Protein AF-A0A833HHJ0-F1 (afdb_monomer_lite)

pLDDT: mean 84.19, std 15.59, range [37.97, 97.56]

Foldseek 3Di:
DPPPQDKDFPVVDDPVFFAAFQFKAFQQQRDTDGNPDQADQFFFRPDDDDDRDGGPRHGPGPDPPDPRMGTIGGGHDDDPDPPPDD

Sequence (86 aa):
MLHTVASAPVSSLPPERRGRPVGLFCRGCQSVYPLLSRRHAGKPEHGRDHVASPCSYEGRAFAPGAGWWEPAVEVLPAAPAPAVAG

Secondary structure (DSSP, 8-state):
------EEEGGGS-GGGEEEEEEEEETTTTEEEETT--B----B--SSSSTTPBPTTTT-B--TT-TTEEEEEEEPPPPPPPP---

Structure (mmCIF, N/CA/C/O backbone):
data_AF-A0A833HHJ0-F1
#
_entry.id   AF-A0A833HHJ0-F1
#
loop_
_atom_site.group_PDB
_atom_site.id
_atom_site.type_symbol
_atom_site.label_atom_id
_atom_site.label_alt_id
_atom_site.label_comp_id
_atom_site.label_asym_id
_atom_site.label_entity_id
_atom_site.label_seq_id
_atom_site.pdbx_PDB_ins_code
_atom_site.Cartn_x
_atom_site.Cartn_y
_atom_site.Cartn_z
_atom_site.occupancy
_atom_site.B_iso_or_equiv
_atom_site.auth_seq_id
_atom_site.auth_comp_id
_atom_site.auth_asym_id
_atom_site.auth_atom_id
_atom_site.pdbx_PDB_model_num
ATOM 1 N N . MET A 1 1 ? -6.477 22.815 2.936 1.00 37.97 1 MET A N 1
ATOM 2 C CA . MET A 1 1 ? -5.484 22.077 3.744 1.00 37.97 1 MET A CA 1
ATOM 3 C C . MET A 1 1 ? -5.905 20.617 3.739 1.00 37.97 1 MET A C 1
ATOM 5 O O . MET A 1 1 ? -6.957 20.306 4.278 1.00 37.97 1 MET A O 1
ATOM 9 N N . LEU A 1 2 ? -5.190 19.750 3.019 1.00 45.12 2 LEU A N 1
ATOM 10 C CA . LEU A 1 2 ? -5.447 18.308 3.061 1.00 45.12 2 LEU A CA 1
ATOM 11 C C . LEU A 1 2 ? -4.981 17.820 4.434 1.00 45.12 2 LEU A C 1
ATOM 13 O O . LEU A 1 2 ? -3.794 17.909 4.730 1.00 45.12 2 LEU A O 1
ATOM 17 N N . HIS A 1 3 ? -5.901 17.363 5.284 1.00 47.00 3 HIS A N 1
ATOM 18 C CA . HIS A 1 3 ? -5.522 16.592 6.463 1.00 47.00 3 HIS A CA 1
ATOM 19 C C . HIS A 1 3 ? -4.792 15.346 5.958 1.00 47.00 3 HIS A C 1
ATOM 21 O O . HIS A 1 3 ? -5.415 14.451 5.385 1.00 47.00 3 HIS A O 1
ATOM 27 N N . THR A 1 4 ? -3.467 15.318 6.090 1.00 59.75 4 THR A N 1
ATOM 28 C CA . THR A 1 4 ? -2.676 14.125 5.800 1.00 59.75 4 THR A CA 1
ATOM 29 C C . THR A 1 4 ? -3.068 13.082 6.836 1.00 59.75 4 THR A C 1
ATOM 31 O O . THR A 1 4 ? -2.618 13.129 7.978 1.00 59.75 4 THR A O 1
ATOM 34 N N . VAL A 1 5 ? -3.982 12.188 6.466 1.00 71.31 5 VAL A N 1
ATOM 35 C CA . VAL A 1 5 ? -4.364 11.045 7.294 1.00 71.31 5 VAL A CA 1
ATOM 36 C C . VAL A 1 5 ? -3.095 10.242 7.569 1.00 71.31 5 VAL A C 1
ATOM 38 O O . VAL A 1 5 ? -2.395 9.853 6.631 1.00 71.31 5 VAL A O 1
ATOM 41 N N . ALA A 1 6 ? -2.770 10.030 8.845 1.00 89.69 6 ALA A N 1
ATOM 42 C CA . ALA A 1 6 ? -1.631 9.205 9.218 1.00 89.69 6 ALA A CA 1
ATOM 43 C C . ALA A 1 6 ? -1.831 7.790 8.656 1.00 89.69 6 ALA A C 1
ATOM 45 O O . ALA A 1 6 ? -2.894 7.192 8.830 1.00 89.69 6 ALA A O 1
ATOM 46 N N . SER A 1 7 ? -0.816 7.258 7.974 1.00 93.38 7 SER A N 1
ATOM 47 C CA . SER A 1 7 ? -0.869 5.940 7.339 1.00 93.38 7 SER A CA 1
ATOM 48 C C . SER A 1 7 ? 0.301 5.071 7.771 1.00 93.38 7 SER A C 1
ATOM 50 O O . SER A 1 7 ? 1.420 5.575 7.873 1.00 93.38 7 SER A O 1
ATOM 52 N N . ALA A 1 8 ? 0.068 3.773 7.939 1.00 94.94 8 ALA A N 1
ATOM 53 C CA . ALA A 1 8 ? 1.113 2.804 8.261 1.00 94.94 8 ALA A CA 1
ATOM 54 C C . ALA A 1 8 ? 0.883 1.475 7.514 1.00 94.94 8 ALA A C 1
ATOM 56 O O . ALA A 1 8 ? -0.243 1.215 7.073 1.00 94.94 8 ALA A O 1
ATOM 57 N N . PRO A 1 9 ? 1.915 0.628 7.339 1.00 96.69 9 PRO A N 1
ATOM 58 C CA . PRO A 1 9 ? 1.719 -0.727 6.833 1.00 96.69 9 PRO A CA 1
ATOM 59 C C . PRO A 1 9 ? 0.809 -1.542 7.761 1.00 96.69 9 PRO A C 1
ATOM 61 O O . PRO A 1 9 ? 0.855 -1.402 8.983 1.00 96.69 9 PRO A O 1
ATOM 64 N N . VAL A 1 10 ? -0.011 -2.425 7.186 1.00 96.50 10 VAL A N 1
ATOM 65 C CA . VAL A 1 10 ? -0.922 -3.306 7.945 1.00 96.50 10 VAL A CA 1
ATOM 66 C C . VAL A 1 10 ? -0.188 -4.084 9.042 1.00 96.50 10 VAL A C 1
ATOM 68 O O . VAL A 1 10 ? -0.710 -4.229 10.149 1.00 96.50 10 VAL A O 1
ATOM 71 N N . SER A 1 11 ? 1.020 -4.565 8.753 1.00 96.12 11 SER A N 1
ATOM 72 C CA . SER A 1 11 ? 1.838 -5.344 9.686 1.00 96.12 11 SER A CA 1
ATOM 73 C C . SER A 1 11 ? 2.323 -4.561 10.908 1.00 96.12 11 SER A C 1
ATOM 75 O O . SER A 1 11 ? 2.604 -5.184 11.929 1.00 96.12 11 SER A O 1
ATOM 77 N N . SER A 1 12 ? 2.384 -3.224 10.854 1.00 95.38 12 SER A N 1
ATOM 78 C CA . SER A 1 12 ? 2.833 -2.406 11.991 1.00 95.38 12 SER A CA 1
ATOM 79 C C . SER A 1 12 ? 1.705 -1.972 12.926 1.00 95.38 12 SER A C 1
ATOM 81 O O . SER A 1 12 ? 1.963 -1.262 13.896 1.00 95.38 12 SER A O 1
ATOM 83 N N . LEU A 1 13 ? 0.452 -2.325 12.627 1.00 94.81 13 LEU A N 1
ATOM 84 C CA . LEU A 1 13 ? -0.711 -1.922 13.417 1.00 94.81 13 LEU A CA 1
ATOM 85 C C . LEU A 1 13 ? -1.457 -3.143 13.953 1.00 94.81 13 LEU A C 1
ATOM 87 O O . LEU A 1 13 ? -1.651 -4.112 13.209 1.00 94.81 13 LEU A O 1
ATOM 91 N N . PRO A 1 14 ? -1.954 -3.098 15.198 1.00 94.62 14 PRO A N 1
ATOM 92 C CA . PRO A 1 14 ? -2.898 -4.099 15.668 1.00 94.62 14 PRO A CA 1
ATOM 93 C C . PRO A 1 14 ? -4.249 -3.943 14.929 1.00 94.62 14 PRO A C 1
ATOM 95 O O . PRO A 1 14 ? -4.551 -2.839 14.460 1.00 94.62 14 PRO A O 1
ATOM 98 N N . PRO A 1 15 ? -5.042 -5.021 14.746 1.00 93.94 15 PRO A N 1
ATOM 99 C CA . PRO A 1 15 ? -6.231 -5.021 13.885 1.00 93.94 15 PRO A CA 1
ATOM 100 C C . PRO A 1 15 ? -7.245 -3.905 14.161 1.00 93.94 15 PRO A C 1
ATOM 102 O O . PRO A 1 15 ? -7.756 -3.301 13.223 1.00 93.94 15 PRO A O 1
ATOM 105 N N . GLU A 1 16 ? -7.482 -3.584 15.428 1.00 93.88 16 GLU A N 1
ATOM 106 C CA . GLU A 1 16 ? -8.415 -2.555 15.896 1.00 93.88 16 GLU A CA 1
ATOM 107 C C . GLU A 1 16 ? -7.993 -1.126 15.531 1.00 93.88 16 GLU A C 1
ATOM 109 O O . GLU A 1 16 ? -8.805 -0.205 15.575 1.00 93.88 16 GLU A O 1
ATOM 114 N N . ARG A 1 17 ? -6.729 -0.933 15.133 1.00 94.62 17 ARG A N 1
ATOM 115 C CA . ARG A 1 17 ? -6.194 0.363 14.694 1.00 94.62 17 ARG A CA 1
ATOM 116 C C . ARG A 1 17 ? -6.082 0.496 13.175 1.00 94.62 17 ARG A C 1
ATOM 118 O O . ARG A 1 17 ? -5.588 1.518 12.696 1.00 94.62 17 ARG A O 1
ATOM 125 N N . ARG A 1 18 ? -6.505 -0.517 12.413 1.00 95.62 18 ARG A N 1
ATOM 126 C CA . ARG A 1 18 ? -6.413 -0.537 10.947 1.00 95.62 18 ARG A CA 1
ATOM 127 C C . ARG A 1 18 ? -7.676 0.059 10.334 1.00 95.62 18 ARG A C 1
ATOM 129 O O . ARG A 1 18 ? -8.749 -0.531 10.412 1.00 95.62 18 ARG A O 1
ATOM 136 N N . GLY A 1 19 ? -7.537 1.221 9.708 1.00 94.31 19 GLY A N 1
ATOM 137 C CA . GLY A 1 19 ? -8.587 1.839 8.909 1.00 94.31 19 GLY A CA 1
ATOM 138 C C . GLY A 1 19 ? -8.634 1.290 7.483 1.00 94.31 19 GLY A C 1
ATOM 139 O O . GLY A 1 19 ? -8.138 0.203 7.174 1.00 94.31 19 GLY A O 1
ATOM 140 N N . ARG A 1 20 ? -9.224 2.073 6.577 1.00 95.00 20 ARG A N 1
ATOM 141 C CA . ARG A 1 20 ? -9.284 1.719 5.154 1.00 95.00 20 ARG A CA 1
ATOM 142 C C . ARG A 1 20 ? -7.890 1.742 4.504 1.00 95.00 20 ARG A C 1
ATOM 144 O O . ARG A 1 20 ? -7.033 2.522 4.929 1.00 95.00 20 ARG A O 1
ATOM 151 N N . PRO A 1 21 ? -7.662 0.958 3.436 1.00 94.88 21 PRO A N 1
ATOM 152 C CA . PRO A 1 21 ? -6.478 1.105 2.600 1.00 94.88 21 PRO A CA 1
ATOM 153 C C . PRO A 1 21 ? -6.413 2.504 1.984 1.00 94.88 21 PRO A C 1
ATOM 155 O O . PRO A 1 21 ? -7.378 2.975 1.383 1.00 94.88 21 PRO A O 1
ATOM 158 N N . VAL A 1 22 ? -5.263 3.154 2.120 1.00 95.12 22 VAL A N 1
ATOM 159 C CA . VAL A 1 22 ? -4.986 4.488 1.561 1.00 95.12 22 VAL A CA 1
ATOM 160 C C . VAL A 1 22 ? -3.795 4.480 0.603 1.00 95.12 22 VAL A C 1
ATOM 162 O O . VAL A 1 22 ? -3.600 5.435 -0.147 1.00 95.12 22 VAL A O 1
ATOM 165 N N . GLY A 1 23 ? -3.020 3.393 0.570 1.00 94.81 23 GLY A N 1
ATOM 166 C CA . GLY A 1 23 ? -1.873 3.279 -0.318 1.00 94.81 23 GLY A CA 1
ATOM 167 C C . GLY A 1 23 ? -1.215 1.907 -0.320 1.00 94.81 23 GLY A C 1
ATOM 168 O O . GLY A 1 23 ? -1.743 0.928 0.209 1.00 94.81 23 GLY A O 1
ATOM 169 N N . LEU A 1 24 ? -0.034 1.865 -0.924 1.00 96.25 24 LEU A N 1
ATOM 170 C CA . LEU A 1 24 ? 0.812 0.684 -1.064 1.00 96.25 24 LEU A CA 1
ATOM 171 C C . LEU A 1 24 ? 2.148 0.983 -0.382 1.00 96.25 24 LEU A C 1
ATOM 173 O O . LEU A 1 24 ? 2.839 1.926 -0.767 1.00 96.25 24 LEU A O 1
ATOM 177 N N . PHE A 1 25 ? 2.501 0.219 0.644 1.00 95.69 25 PHE A N 1
ATOM 178 C CA . PHE A 1 25 ? 3.756 0.365 1.373 1.00 95.69 25 PHE A CA 1
ATOM 179 C C . PHE A 1 25 ? 4.825 -0.558 0.783 1.00 95.69 25 PHE A C 1
ATOM 181 O O . PHE A 1 25 ? 4.634 -1.772 0.706 1.00 95.69 25 PHE A O 1
ATOM 188 N N . CYS A 1 26 ? 5.967 0.006 0.390 1.00 95.19 26 CYS A N 1
ATOM 189 C CA . CYS A 1 26 ? 7.140 -0.769 -0.008 1.00 95.19 26 CYS A CA 1
ATOM 190 C C . CYS A 1 26 ? 8.023 -1.072 1.202 1.00 95.19 26 CYS A C 1
ATOM 192 O O . CYS A 1 26 ? 8.447 -0.150 1.899 1.00 95.19 26 CYS A O 1
ATOM 194 N N . ARG A 1 27 ? 8.374 -2.347 1.400 1.00 93.75 27 ARG A N 1
ATOM 195 C CA . ARG A 1 27 ? 9.236 -2.785 2.510 1.00 93.75 27 ARG A CA 1
ATOM 196 C C . ARG A 1 27 ? 10.718 -2.452 2.316 1.00 93.75 27 ARG A C 1
ATOM 198 O O . ARG A 1 27 ? 11.441 -2.411 3.301 1.00 93.75 27 ARG A O 1
ATOM 205 N N . GLY A 1 28 ? 11.167 -2.223 1.077 1.00 90.62 28 GLY A N 1
ATOM 206 C CA . GLY A 1 28 ? 12.554 -1.838 0.776 1.00 90.62 28 GLY A CA 1
ATOM 207 C C . GLY A 1 28 ? 12.831 -0.390 1.164 1.00 90.62 28 GLY A C 1
ATOM 208 O O . GLY A 1 28 ? 13.510 -0.116 2.147 1.00 90.62 28 GLY A O 1
ATOM 209 N N . CYS A 1 29 ? 12.192 0.547 0.460 1.00 90.69 29 CYS A N 1
ATOM 210 C CA . CYS A 1 29 ? 12.398 1.979 0.683 1.00 90.69 29 CYS A CA 1
ATOM 211 C C . CYS A 1 29 ? 11.465 2.604 1.734 1.00 90.69 29 CYS A C 1
ATOM 213 O O . CYS A 1 29 ? 11.363 3.829 1.805 1.00 90.69 29 CYS A O 1
ATOM 215 N N . GLN A 1 30 ? 10.718 1.783 2.482 1.00 91.38 30 GLN A N 1
ATOM 216 C CA . GLN A 1 30 ? 9.816 2.189 3.573 1.00 91.38 30 GLN A CA 1
ATOM 217 C C . GLN A 1 30 ? 8.886 3.358 3.217 1.00 91.38 30 GLN A C 1
ATOM 219 O O . GLN A 1 30 ? 8.644 4.269 4.004 1.00 91.38 30 GLN A O 1
ATOM 224 N N . SER A 1 31 ? 8.383 3.354 1.985 1.00 91.38 31 SER A N 1
ATOM 225 C CA . SER A 1 31 ? 7.616 4.464 1.431 1.00 91.38 31 SER A CA 1
ATOM 226 C C . SER A 1 31 ? 6.218 4.038 1.029 1.00 91.38 31 SER A C 1
ATOM 228 O O . SER A 1 31 ? 6.017 2.938 0.514 1.00 91.38 31 SER A O 1
ATOM 230 N N . VAL A 1 32 ? 5.270 4.960 1.196 1.00 92.69 32 VAL A N 1
ATOM 231 C CA . VAL A 1 32 ? 3.891 4.802 0.732 1.00 92.69 32 VAL A CA 1
ATOM 232 C C . VAL A 1 32 ? 3.736 5.381 -0.675 1.00 92.69 32 VAL A C 1
ATOM 234 O O . VAL A 1 32 ? 4.251 6.462 -0.990 1.00 92.69 32 VAL A O 1
ATOM 237 N N . TYR A 1 33 ? 3.016 4.638 -1.508 1.00 93.00 33 TYR A N 1
ATOM 238 C CA . TYR A 1 33 ? 2.610 4.991 -2.863 1.00 93.00 33 TYR A CA 1
ATOM 239 C C . TYR A 1 33 ? 1.077 5.075 -2.944 1.00 93.00 33 TYR A C 1
ATOM 241 O O . TYR A 1 33 ? 0.396 4.413 -2.155 1.00 93.00 33 TYR A O 1
ATOM 249 N N . PRO A 1 34 ? 0.516 5.860 -3.883 1.00 93.31 34 PRO A N 1
ATOM 250 C CA . PRO A 1 34 ? -0.925 5.914 -4.113 1.00 93.31 34 PRO A CA 1
ATOM 251 C C . PRO A 1 34 ? -1.554 4.531 -4.315 1.00 93.31 34 PRO A C 1
ATOM 253 O O . PRO A 1 34 ? -0.967 3.656 -4.948 1.00 93.31 34 PRO A O 1
ATOM 256 N N . LEU A 1 35 ? -2.788 4.356 -3.839 1.00 92.31 35 LEU A N 1
ATOM 257 C CA . LEU A 1 35 ? -3.509 3.079 -3.905 1.00 92.31 35 LEU A CA 1
ATOM 258 C C . LEU A 1 35 ? -3.656 2.527 -5.336 1.00 92.31 35 LEU A C 1
ATOM 260 O O . LEU A 1 35 ? -3.680 1.318 -5.536 1.00 92.31 35 LEU A O 1
ATOM 264 N N . LEU A 1 36 ? -3.736 3.413 -6.333 1.00 92.25 36 LEU A N 1
ATOM 265 C CA . LEU A 1 36 ? -3.899 3.055 -7.747 1.00 92.25 36 LEU A CA 1
ATOM 266 C C . LEU A 1 36 ? -2.567 2.941 -8.508 1.00 92.25 36 LEU A C 1
ATOM 268 O O . LEU A 1 36 ? -2.563 2.781 -9.733 1.00 92.25 36 LEU A O 1
ATOM 272 N N . SER A 1 37 ? -1.427 3.039 -7.821 1.00 92.25 37 SER A N 1
ATOM 273 C CA . SER A 1 37 ? -0.123 2.851 -8.451 1.00 92.25 37 SER A CA 1
ATOM 274 C C . SER A 1 37 ? 0.018 1.420 -8.965 1.00 92.25 37 SER A C 1
ATOM 276 O O . SER A 1 37 ? -0.059 0.456 -8.213 1.00 92.25 37 SER A O 1
ATOM 278 N N . ARG A 1 38 ? 0.278 1.272 -10.267 1.00 93.12 38 ARG A N 1
ATOM 279 C CA . ARG A 1 38 ? 0.495 -0.048 -10.887 1.00 93.12 38 ARG A CA 1
ATOM 280 C C . ARG A 1 38 ? 1.910 -0.582 -10.672 1.00 93.12 38 ARG A C 1
ATOM 282 O O . ARG A 1 38 ? 2.114 -1.793 -10.669 1.00 93.12 38 ARG A O 1
ATOM 289 N N . ARG A 1 39 ? 2.892 0.313 -10.535 1.00 94.50 39 ARG A N 1
ATOM 290 C CA . ARG A 1 39 ? 4.322 -0.007 -10.438 1.00 94.50 39 ARG A CA 1
ATOM 291 C C . ARG A 1 39 ? 5.011 0.825 -9.366 1.00 94.50 39 ARG A C 1
ATOM 293 O O . ARG A 1 39 ? 4.601 1.953 -9.090 1.00 94.50 39 ARG A O 1
ATOM 300 N N . HIS A 1 40 ? 6.071 0.261 -8.804 1.00 93.75 40 HIS A N 1
ATOM 301 C CA . HIS A 1 40 ? 6.938 0.921 -7.844 1.00 93.75 40 HIS A CA 1
ATOM 302 C C . HIS A 1 40 ? 7.880 1.900 -8.556 1.00 93.75 40 HIS A C 1
ATOM 304 O O . HIS A 1 40 ? 8.670 1.493 -9.405 1.00 93.75 40 HIS A O 1
ATOM 310 N N . ALA A 1 41 ? 7.811 3.182 -8.200 1.00 87.69 41 ALA A N 1
ATOM 311 C CA . ALA A 1 41 ? 8.569 4.241 -8.873 1.00 87.69 41 ALA A CA 1
ATOM 312 C C . ALA A 1 41 ? 10.001 4.439 -8.339 1.00 87.69 41 ALA A C 1
ATOM 314 O O . ALA A 1 41 ? 10.657 5.377 -8.758 1.00 87.69 41 ALA A O 1
ATOM 315 N N . GLY A 1 42 ? 10.468 3.594 -7.409 1.00 77.81 42 GLY A N 1
ATOM 316 C CA . GLY A 1 42 ? 11.857 3.614 -6.937 1.00 77.81 42 GLY A CA 1
ATOM 317 C C . GLY A 1 42 ? 12.217 4.902 -6.198 1.00 77.81 42 GLY A C 1
ATOM 318 O O . GLY A 1 42 ? 12.847 5.788 -6.755 1.00 77.81 42 GLY A O 1
ATOM 319 N N . LYS A 1 43 ? 11.838 5.027 -4.922 1.00 76.69 43 LYS A N 1
ATOM 320 C CA . LYS A 1 43 ? 12.365 6.120 -4.090 1.00 76.69 43 LYS A CA 1
ATOM 321 C C . LYS A 1 43 ? 13.793 5.803 -3.621 1.00 76.69 43 LYS A C 1
ATOM 323 O O . LYS A 1 43 ? 14.092 4.622 -3.413 1.00 76.69 43 LYS A O 1
ATOM 328 N N . PRO A 1 44 ? 14.651 6.826 -3.453 1.00 67.25 44 PRO A N 1
ATOM 329 C CA . PRO A 1 44 ? 16.018 6.639 -2.978 1.00 67.25 44 PRO A CA 1
ATOM 330 C C . PRO A 1 44 ? 16.033 6.052 -1.562 1.00 67.25 44 PRO A C 1
ATOM 332 O O . PRO A 1 44 ? 15.350 6.549 -0.660 1.00 67.25 44 PRO A O 1
ATOM 335 N N . GLU A 1 45 ? 16.828 5.002 -1.367 1.00 67.44 45 GLU A N 1
ATOM 336 C CA . GLU A 1 45 ? 17.075 4.399 -0.057 1.00 67.44 45 GLU A CA 1
ATOM 337 C C . GLU A 1 45 ? 18.190 5.194 0.642 1.00 67.44 45 GLU A C 1
ATOM 339 O O . GLU A 1 45 ? 19.331 5.219 0.188 1.00 67.44 45 GLU A O 1
ATOM 344 N N . HIS A 1 46 ? 17.866 5.8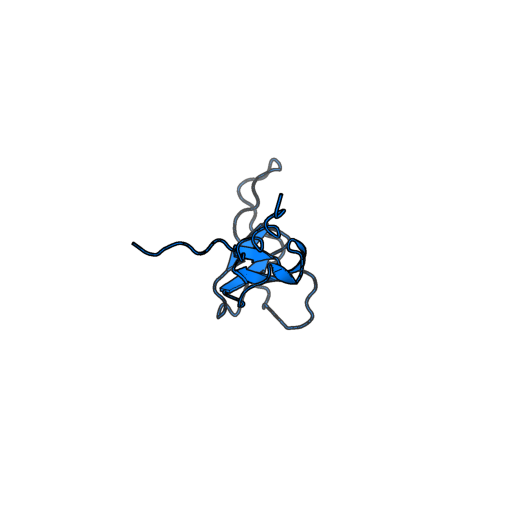98 1.730 1.00 58.00 46 HIS A N 1
ATOM 345 C CA . HIS A 1 46 ? 18.856 6.665 2.491 1.00 58.00 46 HIS A CA 1
ATOM 346 C C . HIS A 1 46 ? 19.436 5.781 3.601 1.00 58.00 46 HIS A C 1
ATOM 348 O O . HIS A 1 46 ? 18.676 5.280 4.428 1.00 58.00 46 HIS A O 1
ATOM 354 N N . GLY A 1 47 ? 20.763 5.599 3.648 1.00 58.94 47 GLY A N 1
ATOM 355 C CA . GLY A 1 47 ? 21.406 4.989 4.823 1.00 58.94 47 GLY A CA 1
ATOM 356 C C . GLY A 1 47 ? 22.644 4.114 4.623 1.00 58.94 47 GLY A C 1
ATOM 357 O O . GLY A 1 47 ? 23.125 3.583 5.620 1.00 58.94 47 GLY A O 1
ATOM 358 N N . ARG A 1 48 ? 23.184 3.934 3.411 1.00 50.41 48 ARG A N 1
ATOM 359 C CA . ARG A 1 48 ? 24.471 3.234 3.216 1.00 50.41 48 ARG A CA 1
ATOM 360 C C . ARG A 1 48 ? 25.215 3.786 2.006 1.00 50.41 48 ARG A C 1
ATOM 362 O O . ARG A 1 48 ? 24.812 3.451 0.904 1.00 50.41 48 ARG A O 1
ATOM 369 N N . ASP A 1 49 ? 26.220 4.636 2.234 1.00 58.22 49 ASP A N 1
ATOM 370 C CA . ASP A 1 49 ? 27.407 4.984 1.408 1.00 58.22 49 ASP A CA 1
ATOM 371 C C . ASP A 1 49 ? 27.360 4.945 -0.136 1.00 58.22 49 ASP A C 1
ATOM 373 O O . ASP A 1 49 ? 28.392 4.981 -0.805 1.00 58.22 49 ASP A O 1
ATOM 377 N N . HIS A 1 50 ? 26.187 4.951 -0.750 1.00 51.00 50 HIS A N 1
ATOM 378 C CA . HIS A 1 50 ? 26.022 4.868 -2.187 1.00 51.00 50 HIS A CA 1
ATOM 379 C C . HIS A 1 50 ? 25.075 5.973 -2.626 1.00 51.00 50 HIS A C 1
ATOM 381 O O . H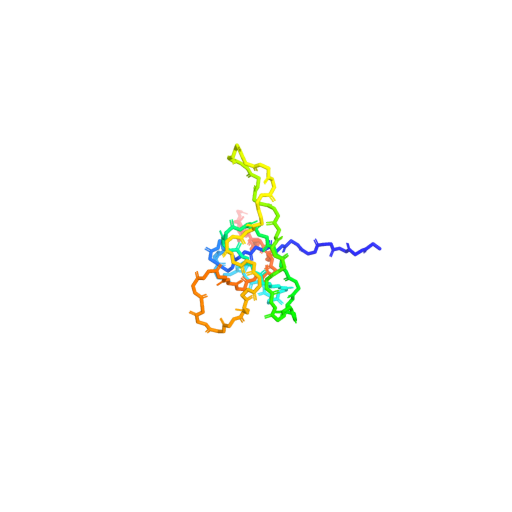IS A 1 50 ? 23.933 6.063 -2.176 1.00 51.00 50 HIS A O 1
ATOM 387 N N . VAL A 1 51 ? 25.595 6.829 -3.503 1.00 55.91 51 VAL A N 1
ATOM 388 C CA . VAL A 1 51 ? 24.867 7.775 -4.351 1.00 55.91 51 VAL A CA 1
ATOM 389 C C . VAL A 1 51 ? 23.481 7.215 -4.686 1.00 55.91 51 VAL A C 1
ATOM 391 O O . VAL A 1 51 ? 23.396 6.247 -5.434 1.00 55.91 51 VAL A O 1
ATOM 394 N N . ALA A 1 52 ? 22.440 7.788 -4.066 1.00 63.12 52 ALA A N 1
ATOM 395 C CA . ALA A 1 52 ? 21.005 7.648 -4.341 1.00 63.12 52 ALA A CA 1
ATOM 396 C C . ALA A 1 52 ? 20.599 6.449 -5.222 1.00 63.12 52 ALA A C 1
ATOM 398 O O . ALA A 1 52 ? 20.004 6.628 -6.285 1.00 63.12 52 ALA A O 1
ATOM 399 N N . SER A 1 53 ? 20.921 5.223 -4.801 1.00 67.12 53 SER A N 1
ATOM 400 C CA . SER A 1 53 ? 20.497 4.048 -5.556 1.00 67.12 53 SER A CA 1
ATOM 401 C C . SER A 1 53 ? 18.989 3.892 -5.369 1.00 67.12 53 SER A C 1
ATOM 403 O O . SER A 1 53 ? 18.492 4.007 -4.238 1.00 67.12 53 SER A O 1
ATOM 405 N N . PRO A 1 54 ? 18.229 3.705 -6.458 1.00 78.94 54 PRO A N 1
ATOM 406 C CA . PRO A 1 54 ? 16.803 3.509 -6.331 1.00 78.94 54 PRO A CA 1
ATOM 407 C C . PRO A 1 54 ? 16.532 2.185 -5.619 1.00 78.94 54 PRO A C 1
ATOM 409 O O . PRO A 1 54 ? 17.324 1.244 -5.679 1.00 78.94 54 PRO A O 1
ATOM 412 N N . CYS A 1 55 ? 15.387 2.110 -4.947 1.00 89.44 55 CYS A N 1
ATOM 413 C CA . CYS A 1 55 ? 14.935 0.888 -4.298 1.00 89.44 55 CYS A CA 1
ATOM 414 C C . CYS A 1 55 ? 15.054 -0.342 -5.212 1.00 89.44 55 CYS A C 1
ATOM 416 O O . CYS A 1 55 ? 14.602 -0.311 -6.357 1.00 89.44 55 CYS A O 1
ATOM 418 N N . SER A 1 56 ? 15.515 -1.469 -4.663 1.00 89.50 56 SER A N 1
ATOM 419 C CA . SER A 1 56 ? 15.674 -2.755 -5.379 1.00 89.50 56 SER A CA 1
ATOM 420 C C . SER A 1 56 ? 14.389 -3.303 -6.041 1.00 89.50 56 SER A C 1
ATOM 422 O O . SER A 1 56 ? 14.427 -4.259 -6.826 1.00 89.50 56 SER A O 1
ATOM 424 N N . TYR A 1 57 ? 13.231 -2.726 -5.708 1.00 91.62 57 TYR A N 1
ATOM 425 C CA . TYR A 1 57 ? 11.923 -3.064 -6.270 1.00 91.62 57 TYR A CA 1
ATOM 426 C C . TYR A 1 57 ? 11.430 -2.076 -7.336 1.00 91.62 57 TYR A C 1
ATOM 428 O O . TYR A 1 57 ? 10.298 -2.216 -7.798 1.00 91.62 57 TYR A O 1
ATOM 436 N N . GLU A 1 58 ? 12.230 -1.083 -7.733 1.00 92.06 58 GLU A N 1
ATOM 437 C CA . GLU A 1 58 ? 11.894 -0.169 -8.829 1.00 92.06 58 GLU A CA 1
ATOM 438 C C . GLU A 1 58 ? 11.419 -0.919 -10.084 1.00 92.06 58 GLU A C 1
ATOM 440 O O . GLU A 1 58 ? 11.915 -1.988 -10.444 1.00 92.06 58 GLU A O 1
ATOM 445 N N . GLY A 1 59 ? 10.375 -0.384 -10.719 1.00 92.56 59 GLY A N 1
ATOM 446 C CA . GLY A 1 59 ? 9.791 -0.917 -11.945 1.00 92.56 59 GLY A CA 1
ATOM 447 C C . GLY A 1 59 ? 8.900 -2.145 -11.748 1.00 92.56 59 GLY A C 1
ATOM 448 O O . GLY A 1 59 ? 8.106 -2.453 -12.648 1.00 92.56 59 GLY A O 1
ATOM 449 N N . ARG A 1 60 ? 8.963 -2.816 -10.586 1.00 95.38 60 ARG A N 1
ATOM 450 C CA . ARG A 1 60 ? 8.130 -3.986 -10.276 1.00 95.38 60 ARG A CA 1
ATOM 451 C C . ARG A 1 60 ? 6.668 -3.584 -10.088 1.00 95.38 60 ARG A C 1
ATOM 453 O O . ARG A 1 60 ? 6.355 -2.524 -9.544 1.00 95.38 60 ARG A O 1
ATOM 460 N N . ALA A 1 61 ? 5.762 -4.441 -10.550 1.00 95.88 61 ALA A N 1
ATOM 461 C CA . ALA A 1 61 ? 4.325 -4.253 -10.380 1.00 95.88 61 ALA A CA 1
ATOM 462 C C . ALA A 1 61 ? 3.890 -4.629 -8.961 1.00 95.88 61 ALA A C 1
ATOM 464 O O . ALA A 1 61 ? 4.332 -5.659 -8.452 1.00 95.88 61 ALA A O 1
ATOM 465 N N . PHE A 1 62 ? 2.981 -3.854 -8.365 1.00 95.25 62 PHE A N 1
ATOM 466 C CA . PHE A 1 62 ? 2.333 -4.178 -7.086 1.00 95.25 62 PHE A CA 1
ATOM 467 C C . PHE A 1 62 ? 1.340 -5.343 -7.256 1.00 95.25 62 PHE A C 1
ATOM 469 O O . PHE A 1 62 ? 0.126 -5.195 -7.141 1.00 95.25 62 PHE A O 1
ATOM 476 N N . ALA A 1 63 ? 1.865 -6.511 -7.620 1.00 94.62 63 ALA A N 1
ATOM 477 C CA . ALA A 1 63 ? 1.088 -7.708 -7.881 1.00 94.62 63 ALA A CA 1
ATOM 478 C C . ALA A 1 63 ? 0.594 -8.325 -6.560 1.00 94.62 63 ALA A C 1
ATOM 480 O O . ALA A 1 63 ? 1.379 -8.398 -5.604 1.00 94.62 63 ALA A O 1
ATOM 481 N N . PRO A 1 64 ? -0.665 -8.80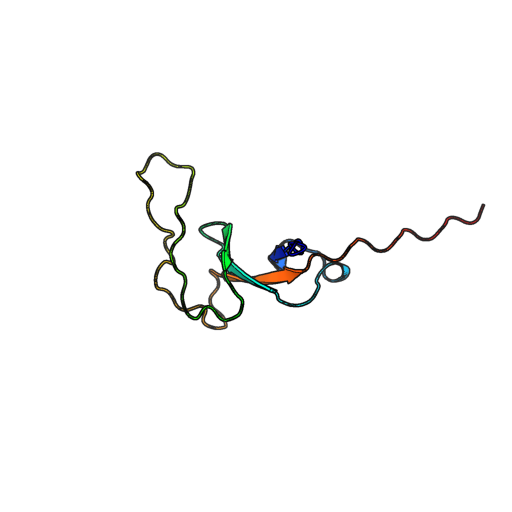0 -6.495 1.00 90.94 64 PRO A N 1
ATOM 482 C CA . PRO A 1 64 ? -1.160 -9.569 -5.358 1.00 90.94 64 PRO A CA 1
ATOM 483 C C . PRO A 1 64 ? -0.238 -10.751 -5.034 1.00 90.94 64 PRO A C 1
ATOM 485 O O . PRO A 1 64 ? 0.250 -11.432 -5.933 1.00 90.94 64 PRO A O 1
ATOM 488 N N . GLY A 1 65 ? 0.011 -10.982 -3.745 1.00 91.75 65 GLY A N 1
ATOM 489 C CA . GLY A 1 65 ? 0.865 -12.074 -3.268 1.00 91.75 65 GLY A CA 1
ATOM 490 C C . GLY A 1 65 ? 2.373 -11.793 -3.294 1.00 91.75 65 GLY A C 1
ATOM 491 O O . GLY A 1 65 ? 3.142 -12.605 -2.785 1.00 91.75 65 GLY A O 1
ATOM 492 N N . ALA A 1 66 ? 2.831 -10.656 -3.826 1.00 94.06 66 ALA A N 1
ATOM 493 C CA . ALA A 1 66 ? 4.250 -10.320 -3.774 1.00 94.06 66 ALA A CA 1
ATOM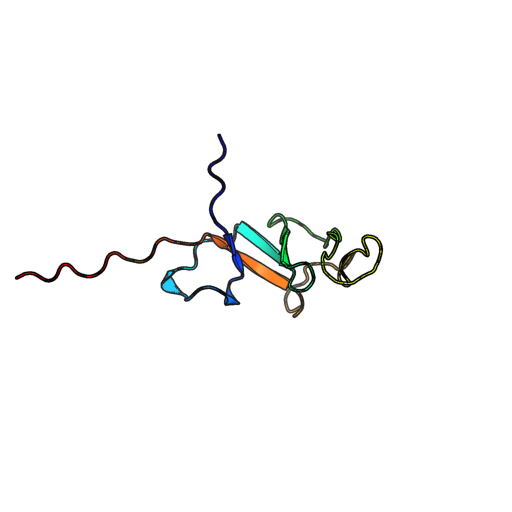 494 C C . ALA A 1 66 ? 4.674 -9.884 -2.355 1.00 94.06 66 ALA A C 1
ATOM 496 O O . ALA A 1 66 ? 4.139 -8.930 -1.805 1.00 94.06 66 ALA A O 1
ATOM 497 N N . GLY A 1 67 ? 5.679 -10.546 -1.772 1.00 95.25 67 GLY A N 1
ATOM 498 C CA . GLY A 1 67 ? 6.079 -10.337 -0.368 1.00 95.25 67 GLY A CA 1
ATOM 499 C C . GLY A 1 67 ? 6.882 -9.062 -0.059 1.00 95.25 67 GLY A C 1
ATOM 500 O O . GLY A 1 67 ? 7.267 -8.850 1.093 1.00 95.25 67 GLY A O 1
ATOM 501 N N . TRP A 1 68 ? 7.170 -8.229 -1.064 1.00 94.69 68 TRP A N 1
ATOM 502 C CA . TRP A 1 68 ? 7.988 -7.014 -0.926 1.00 94.69 68 TRP A CA 1
ATOM 503 C C . TRP A 1 68 ? 7.171 -5.738 -0.680 1.00 94.69 68 TRP A C 1
ATOM 505 O O . TRP A 1 68 ? 7.738 -4.689 -0.362 1.00 94.69 68 TRP A O 1
ATOM 515 N N . TRP A 1 69 ? 5.847 -5.823 -0.796 1.00 96.75 69 TRP A N 1
ATOM 516 C CA . TRP A 1 69 ? 4.934 -4.730 -0.495 1.00 96.75 69 TRP A CA 1
ATOM 517 C C . TRP A 1 69 ? 3.738 -5.230 0.308 1.00 96.75 69 TRP A C 1
ATOM 519 O O . TRP A 1 69 ? 3.453 -6.425 0.356 1.00 96.75 69 TRP A O 1
ATOM 529 N N . GLU A 1 70 ? 3.035 -4.301 0.938 1.00 97.56 70 GLU A N 1
ATOM 530 C CA . GLU A 1 70 ? 1.767 -4.569 1.612 1.00 97.56 70 GLU A CA 1
ATOM 531 C C . GLU A 1 70 ? 0.858 -3.330 1.581 1.00 97.56 70 GLU A C 1
ATOM 533 O O . GLU A 1 70 ? 1.327 -2.237 1.250 1.00 97.56 70 GLU A O 1
ATOM 538 N N . PRO A 1 71 ? -0.441 -3.450 1.904 1.00 97.12 71 PRO A N 1
ATOM 539 C CA . PRO A 1 71 ? -1.315 -2.287 1.987 1.00 97.12 71 PRO A CA 1
ATOM 540 C C . PRO A 1 71 ? -0.849 -1.304 3.071 1.00 97.12 71 PRO A C 1
ATOM 542 O O . PRO A 1 71 ? -0.529 -1.701 4.193 1.00 97.12 71 PRO A O 1
ATOM 545 N N . ALA A 1 72 ? -0.859 -0.012 2.745 1.00 96.50 72 ALA A N 1
ATOM 546 C CA . ALA A 1 72 ? -0.814 1.063 3.728 1.00 96.50 72 ALA A CA 1
ATOM 547 C C . ALA A 1 72 ? -2.252 1.439 4.094 1.00 96.50 72 ALA A C 1
ATOM 549 O O . ALA A 1 72 ? -3.065 1.729 3.207 1.00 96.50 72 ALA A O 1
ATOM 550 N N . VAL A 1 73 ? -2.568 1.436 5.383 1.00 96.88 73 VAL A N 1
ATOM 551 C CA . VAL A 1 73 ? -3.905 1.739 5.905 1.00 96.88 73 VAL A CA 1
ATOM 552 C C . VAL A 1 73 ? -3.882 3.006 6.739 1.00 96.88 73 VAL A C 1
ATOM 554 O O . VAL A 1 73 ? -2.846 3.392 7.283 1.00 96.88 73 VAL A O 1
ATOM 557 N N . GLU A 1 74 ? -5.037 3.649 6.831 1.00 95.69 74 GLU A N 1
ATOM 558 C CA . GLU A 1 74 ? -5.285 4.716 7.795 1.00 95.69 74 GLU A CA 1
ATOM 559 C C . GLU A 1 74 ? -5.046 4.217 9.229 1.00 95.69 74 GLU A C 1
ATOM 561 O O . GLU A 1 74 ? -5.466 3.117 9.595 1.00 95.69 74 GLU A O 1
ATOM 566 N N . VAL A 1 75 ? -4.358 5.025 10.035 1.00 95.25 75 VAL A N 1
ATOM 567 C CA . VAL A 1 75 ? -4.124 4.750 11.454 1.00 95.25 75 VAL A CA 1
ATOM 568 C C . VAL A 1 75 ? -5.305 5.290 12.250 1.00 95.25 75 VAL A C 1
ATOM 570 O O .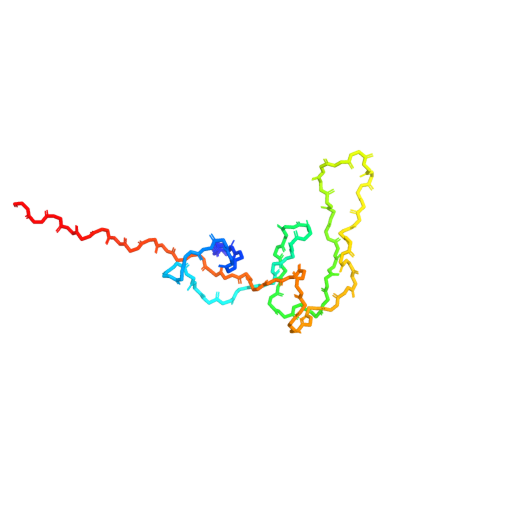 VAL A 1 75 ? -5.436 6.502 12.427 1.00 95.25 75 VAL A O 1
ATOM 573 N N . LEU A 1 76 ? -6.141 4.395 12.770 1.00 93.19 76 LEU A N 1
ATOM 574 C CA . LEU A 1 76 ? -7.239 4.793 13.642 1.00 93.19 76 LEU A CA 1
ATOM 575 C C . LEU A 1 76 ? -6.715 5.176 15.041 1.00 93.19 76 LEU A C 1
ATOM 577 O O . LEU A 1 76 ? -5.708 4.615 15.519 1.00 93.19 76 LEU A O 1
ATOM 581 N N . PRO A 1 77 ? -7.374 6.139 15.714 1.00 88.56 77 PRO A N 1
ATOM 582 C CA . PRO A 1 77 ? -7.085 6.446 17.107 1.00 88.56 77 PRO A CA 1
ATOM 583 C C . PRO A 1 77 ? -7.312 5.206 17.976 1.00 88.56 77 PRO A C 1
ATOM 585 O O . PRO A 1 77 ? -8.147 4.356 17.669 1.00 88.56 77 PRO A O 1
ATOM 588 N N . ALA A 1 78 ? -6.552 5.096 19.065 1.00 84.31 78 ALA A N 1
ATOM 589 C CA . ALA A 1 78 ? -6.824 4.068 20.060 1.00 84.31 78 ALA A CA 1
ATOM 590 C C . ALA A 1 78 ? -8.221 4.299 20.653 1.00 84.31 78 ALA A C 1
ATOM 592 O O . ALA A 1 78 ? -8.612 5.447 20.882 1.00 84.31 78 ALA A O 1
ATOM 593 N N . ALA A 1 79 ? -8.964 3.217 20.898 1.00 76.75 79 ALA A N 1
ATOM 594 C CA . ALA A 1 79 ? -10.223 3.320 21.618 1.00 76.75 79 ALA A CA 1
ATOM 595 C C . ALA A 1 79 ? -9.962 3.979 22.987 1.00 76.75 79 ALA A C 1
ATOM 597 O O . ALA A 1 79 ? -8.968 3.639 23.640 1.00 76.75 79 ALA A O 1
ATOM 598 N N . PRO A 1 80 ? -10.805 4.930 23.423 1.00 71.00 80 PRO A N 1
ATOM 599 C CA . PRO A 1 80 ? -10.674 5.502 24.754 1.00 71.00 80 PRO A CA 1
ATOM 600 C C . PRO A 1 80 ? -10.774 4.380 25.793 1.00 71.00 80 PRO A C 1
ATOM 602 O O . PRO A 1 80 ? -11.630 3.500 25.683 1.00 71.00 80 PRO A O 1
ATOM 605 N N . ALA A 1 81 ? -9.876 4.395 26.781 1.00 70.12 81 ALA A N 1
ATOM 606 C CA . ALA A 1 81 ? -9.916 3.436 27.879 1.00 70.12 81 ALA A CA 1
ATOM 607 C C . ALA A 1 81 ? -11.285 3.517 28.581 1.00 70.12 81 ALA A C 1
ATOM 609 O O . ALA A 1 81 ? -11.824 4.623 28.712 1.00 70.12 81 ALA A O 1
ATOM 610 N N . PRO A 1 82 ? -11.863 2.385 29.025 1.00 66.75 82 PRO A N 1
ATOM 611 C CA . PRO A 1 82 ? -13.110 2.419 29.772 1.00 66.75 82 PRO A CA 1
ATOM 612 C C . PRO A 1 82 ? -12.924 3.321 30.993 1.00 66.75 82 PRO A C 1
ATOM 614 O O . PRO A 1 82 ? -11.956 3.171 31.741 1.00 66.75 82 PRO A O 1
ATOM 617 N N . ALA A 1 83 ? -13.831 4.284 31.161 1.00 64.75 83 ALA A N 1
ATOM 618 C CA . ALA A 1 83 ? -13.835 5.150 32.326 1.00 64.75 83 ALA A CA 1
ATOM 619 C C . ALA A 1 83 ? -13.935 4.269 33.575 1.00 64.75 83 ALA A C 1
ATOM 621 O O . ALA A 1 83 ? -14.895 3.513 33.734 1.00 64.75 83 ALA A O 1
ATOM 622 N N . VAL A 1 84 ? -12.926 4.341 34.441 1.00 62.59 84 VAL A N 1
ATOM 623 C CA . VAL A 1 84 ? -12.991 3.716 35.759 1.00 62.59 84 VAL A CA 1
ATOM 624 C C . VAL A 1 84 ? -14.003 4.540 36.550 1.00 62.59 84 VAL A C 1
ATOM 626 O O . VAL A 1 84 ? -13.700 5.655 36.967 1.00 62.59 84 VAL A O 1
ATO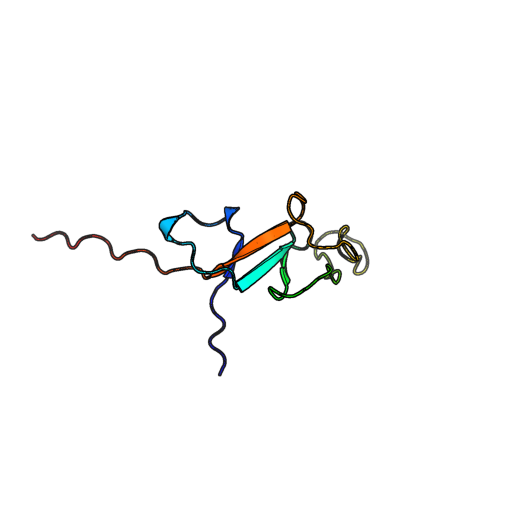M 629 N N . ALA A 1 85 ? -15.233 4.042 36.663 1.00 60.03 85 ALA A N 1
ATOM 630 C CA . ALA A 1 85 ? -16.223 4.617 37.561 1.00 60.03 85 ALA A CA 1
ATOM 631 C C . ALA A 1 85 ? -15.752 4.335 38.996 1.00 60.03 85 ALA A C 1
ATOM 633 O O . ALA A 1 85 ? -15.776 3.185 39.437 1.00 60.03 85 ALA A O 1
ATOM 634 N N . GLY A 1 86 ? -15.236 5.371 39.654 1.00 57.31 86 GLY A N 1
ATOM 635 C CA . GLY A 1 86 ? -14.959 5.404 41.089 1.00 57.31 86 GLY A CA 1
ATOM 636 C C . GLY A 1 86 ? -16.064 6.136 41.829 1.00 57.31 86 GLY A C 1
ATOM 637 O O . GLY A 1 86 ? -16.669 7.042 41.211 1.00 57.31 86 GLY A O 1
#

Radius of gyration: 16.38 Å; chains: 1; bounding box: 44×34×53 Å